Protein AF-A0A651F1N4-F1 (afdb_monomer_lite)

Radius of gyration: 12.17 Å; chains: 1; bounding box: 38×20×27 Å

Sequence (52 aa):
MNDIRIGTLVRGNTGSAEYIRQILPHGFESFQLMFWKTNTEYDLAAMADSVL

Foldseek 3Di:
DDDDAAADEAEDDPCRLVVLLVCVVVRHPYYHYDYPDDDPPDDPVVSVVSND

Secondary structure (DSSP, 8-state):
------EEEEE-STTHHHHHHHHGGGT--EEEEE-SS---S--HHHHHHTT-

Structure (mmCIF, N/CA/C/O backbone):
data_AF-A0A651F1N4-F1
#
_entry.id   AF-A0A651F1N4-F1
#
loop_
_atom_site.group_PDB
_atom_site.id
_atom_site.type_symbol
_atom_site.label_atom_id
_atom_site.label_alt_id
_atom_site.label_comp_id
_atom_site.label_asym_id
_atom_site.label_entity_id
_atom_site.label_seq_id
_atom_site.pdbx_PDB_ins_code
_atom_site.Cartn_x
_atom_site.Cartn_y
_atom_site.Cartn_z
_atom_site.occupancy
_atom_site.B_iso_or_equiv
_atom_site.auth_seq_id
_atom_site.auth_comp_id
_atom_site.auth_asym_id
_atom_site.auth_atom_id
_atom_site.pdbx_PDB_model_num
ATOM 1 N N . MET A 1 1 ? -28.681 -5.093 4.933 1.00 44.56 1 MET A N 1
ATOM 2 C CA . MET A 1 1 ? -27.789 -3.926 5.097 1.00 44.56 1 MET A CA 1
ATOM 3 C C . MET A 1 1 ? -26.496 -4.275 4.392 1.00 44.56 1 MET A C 1
ATOM 5 O O . MET A 1 1 ? -25.986 -5.354 4.658 1.00 44.56 1 MET A O 1
ATOM 9 N N . ASN A 1 2 ? -26.040 -3.451 3.449 1.00 71.94 2 ASN A N 1
ATOM 10 C CA . ASN A 1 2 ? -24.769 -3.689 2.768 1.00 71.94 2 ASN A CA 1
ATOM 11 C C . ASN A 1 2 ? -23.654 -3.105 3.632 1.00 71.94 2 ASN A C 1
ATOM 13 O O . ASN A 1 2 ? -23.706 -1.925 3.975 1.00 71.94 2 ASN A O 1
ATOM 17 N N . ASP A 1 3 ? -22.705 -3.953 4.004 1.00 86.62 3 ASP A N 1
ATOM 18 C CA . ASP A 1 3 ? -21.486 -3.576 4.706 1.00 86.62 3 ASP A CA 1
ATOM 19 C C . ASP A 1 3 ? -20.665 -2.625 3.816 1.00 86.62 3 ASP A C 1
ATOM 21 O O . ASP A 1 3 ? -20.390 -2.938 2.653 1.00 86.62 3 ASP A O 1
ATOM 25 N N . ILE A 1 4 ? -20.373 -1.417 4.307 1.00 87.38 4 ILE A N 1
ATOM 26 C CA . ILE A 1 4 ? -19.594 -0.422 3.560 1.00 87.38 4 ILE A CA 1
ATOM 27 C C . ILE A 1 4 ? -18.136 -0.593 3.958 1.00 87.38 4 ILE A C 1
ATOM 29 O O . ILE A 1 4 ? -17.757 -0.253 5.076 1.00 87.38 4 ILE A O 1
ATOM 33 N N . ARG A 1 5 ? -17.330 -1.068 3.010 1.00 90.62 5 ARG A N 1
ATOM 34 C CA . ARG A 1 5 ? -15.901 -1.300 3.216 1.00 90.62 5 ARG A CA 1
ATOM 35 C C . ARG A 1 5 ? -15.101 -0.023 3.017 1.00 90.62 5 ARG A C 1
ATOM 37 O O . ARG A 1 5 ? -15.350 0.718 2.060 1.00 90.62 5 ARG A O 1
ATOM 44 N N . ILE A 1 6 ? -14.118 0.218 3.879 1.00 93.06 6 ILE A N 1
ATOM 45 C CA . ILE A 1 6 ? -13.275 1.420 3.796 1.00 93.06 6 ILE A CA 1
ATOM 46 C C . ILE A 1 6 ? -11.941 1.089 3.132 1.00 93.06 6 ILE A C 1
ATOM 48 O O . ILE A 1 6 ? -11.200 0.212 3.571 1.00 93.06 6 ILE A O 1
ATOM 52 N N . GLY A 1 7 ? -11.623 1.822 2.065 1.00 94.56 7 GLY A N 1
ATOM 53 C CA . GLY A 1 7 ? -10.366 1.700 1.333 1.00 94.56 7 GLY A CA 1
ATOM 54 C C . GLY A 1 7 ? -9.583 3.006 1.262 1.00 94.56 7 GLY A C 1
ATOM 55 O O . GLY A 1 7 ? -10.109 4.077 1.568 1.00 94.56 7 GLY A O 1
ATOM 56 N N . THR A 1 8 ? -8.323 2.916 0.836 1.00 95.75 8 THR A N 1
ATOM 57 C CA . THR A 1 8 ? -7.434 4.077 0.683 1.00 95.75 8 THR A CA 1
ATOM 58 C C . THR A 1 8 ? -6.590 4.019 -0.591 1.00 95.75 8 THR A C 1
ATOM 60 O O . THR A 1 8 ? -6.378 2.957 -1.185 1.00 95.75 8 THR A O 1
ATOM 63 N N . LEU A 1 9 ? -6.105 5.186 -1.018 1.00 95.75 9 LEU A N 1
ATOM 64 C CA . LEU A 1 9 ? -5.195 5.337 -2.147 1.00 95.75 9 LEU A CA 1
ATOM 65 C C . LEU A 1 9 ? -3.747 5.303 -1.650 1.00 95.75 9 LEU A C 1
ATOM 67 O O . LEU A 1 9 ? -3.353 6.088 -0.789 1.00 95.75 9 LEU A O 1
ATOM 71 N N . VAL A 1 10 ? -2.937 4.436 -2.246 1.00 94.62 10 VAL A N 1
ATOM 72 C CA . VAL A 1 10 ? -1.515 4.284 -1.939 1.00 94.62 10 VAL A CA 1
ATOM 73 C C . VAL A 1 10 ? -0.700 4.707 -3.154 1.00 94.62 10 VAL A C 1
ATOM 75 O O . VAL A 1 10 ? -0.997 4.329 -4.286 1.00 94.62 10 VAL A O 1
ATOM 78 N N . ARG A 1 11 ? 0.358 5.491 -2.947 1.00 92.50 11 ARG A N 1
ATOM 79 C CA . ARG A 1 11 ? 1.306 5.802 -4.023 1.00 92.50 11 ARG A CA 1
ATOM 80 C C . ARG A 1 11 ? 2.047 4.527 -4.429 1.00 92.50 11 ARG A C 1
ATOM 82 O O . ARG A 1 11 ? 2.667 3.900 -3.577 1.00 92.50 11 ARG A O 1
ATOM 89 N N . GLY A 1 12 ? 2.020 4.195 -5.717 1.00 91.81 12 GLY A N 1
ATOM 90 C CA . GLY A 1 12 ? 2.753 3.079 -6.310 1.00 91.81 12 GLY A CA 1
ATOM 91 C C . GLY A 1 12 ? 4.237 3.402 -6.512 1.00 91.81 12 GLY A C 1
ATOM 92 O O . GLY A 1 12 ? 4.575 4.244 -7.345 1.00 91.81 12 GLY A O 1
ATOM 93 N N . ASN A 1 13 ? 5.108 2.762 -5.733 1.00 89.56 13 ASN A N 1
ATOM 94 C CA . ASN A 1 13 ? 6.571 2.815 -5.801 1.00 89.56 13 ASN A CA 1
ATOM 95 C C . ASN A 1 13 ? 7.179 1.611 -5.044 1.00 89.56 13 ASN A C 1
ATOM 97 O O . ASN A 1 13 ? 6.460 0.762 -4.527 1.00 89.56 13 ASN A O 1
ATOM 101 N N . THR A 1 14 ? 8.507 1.546 -4.931 1.00 87.69 14 THR A N 1
ATOM 102 C CA . THR A 1 14 ? 9.213 0.462 -4.218 1.00 87.69 14 THR A CA 1
ATOM 103 C C . THR A 1 14 ? 8.888 0.361 -2.723 1.00 87.69 14 THR A C 1
ATOM 105 O O . THR A 1 14 ? 9.077 -0.693 -2.128 1.00 87.69 14 THR A O 1
ATOM 108 N N . GLY A 1 15 ? 8.393 1.436 -2.107 1.00 90.50 15 GLY A N 1
ATOM 109 C CA . GLY A 1 15 ? 7.985 1.483 -0.702 1.00 90.50 15 GLY A CA 1
ATOM 110 C C . GLY A 1 15 ? 6.498 1.208 -0.469 1.00 90.50 15 GLY A C 1
ATOM 111 O O . GLY A 1 15 ? 6.050 1.301 0.672 1.00 90.50 15 GLY A O 1
ATOM 112 N N . SER A 1 16 ? 5.715 0.893 -1.509 1.00 92.88 16 SER A N 1
ATOM 113 C CA . SER A 1 16 ? 4.271 0.675 -1.362 1.00 92.88 16 SER A CA 1
ATOM 114 C C . SER A 1 16 ? 3.948 -0.475 -0.412 1.00 92.88 16 SER A C 1
ATOM 116 O O . SER A 1 16 ? 3.064 -0.315 0.420 1.00 92.88 16 SER A O 1
ATOM 118 N N . A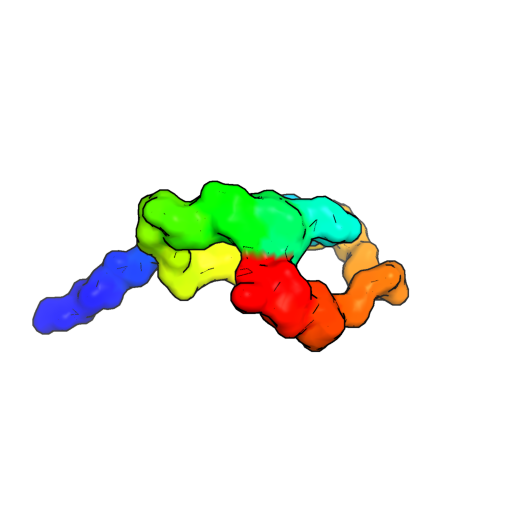LA A 1 17 ? 4.661 -1.604 -0.501 1.00 93.56 17 ALA A N 1
ATOM 119 C CA . ALA A 1 17 ? 4.408 -2.762 0.360 1.00 93.56 17 ALA A CA 1
ATOM 120 C C . ALA A 1 17 ? 4.654 -2.441 1.843 1.00 93.56 17 ALA A C 1
ATOM 122 O O . ALA A 1 17 ? 3.784 -2.664 2.682 1.00 93.56 17 ALA A O 1
ATOM 123 N N . GLU A 1 18 ? 5.798 -1.823 2.143 1.00 94.69 18 GLU A N 1
ATOM 124 C CA . GLU A 1 18 ? 6.152 -1.379 3.495 1.00 94.69 18 GLU A CA 1
ATOM 125 C C . GLU A 1 18 ? 5.140 -0.374 4.050 1.00 94.69 18 GLU A C 1
ATOM 127 O O . GLU A 1 18 ? 4.725 -0.470 5.205 1.00 94.69 18 GLU A O 1
ATOM 132 N N . TYR A 1 19 ? 4.688 0.569 3.220 1.00 94.94 19 TYR A N 1
ATOM 133 C CA . TYR A 1 19 ? 3.653 1.516 3.621 1.00 94.94 19 TYR A CA 1
ATOM 134 C C . TYR A 1 19 ? 2.319 0.819 3.905 1.00 94.94 19 TYR A C 1
ATOM 136 O O . TYR A 1 19 ? 1.692 1.114 4.921 1.00 94.94 19 TYR A O 1
ATOM 144 N N . ILE A 1 20 ? 1.899 -0.132 3.059 1.00 95.25 20 ILE A N 1
ATOM 145 C CA . ILE A 1 20 ? 0.673 -0.909 3.287 1.00 95.25 20 ILE A CA 1
ATOM 146 C C . ILE A 1 20 ? 0.777 -1.684 4.607 1.00 95.25 20 ILE A C 1
ATOM 148 O O . ILE A 1 20 ? -0.154 -1.605 5.405 1.00 95.25 20 ILE A O 1
ATOM 152 N N . ARG A 1 21 ? 1.913 -2.337 4.900 1.0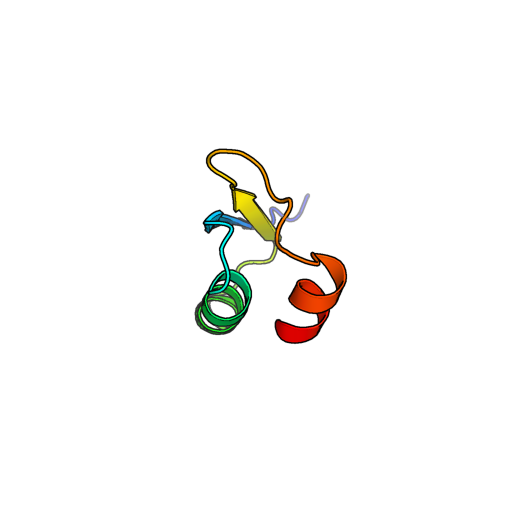0 94.31 21 ARG A N 1
ATOM 153 C CA . ARG A 1 21 ? 2.165 -3.008 6.194 1.00 94.31 21 ARG A CA 1
ATOM 154 C C . ARG A 1 21 ? 1.974 -2.075 7.389 1.00 94.31 21 ARG A C 1
ATOM 156 O O . ARG A 1 21 ? 1.388 -2.479 8.390 1.00 94.31 21 ARG A O 1
ATOM 163 N N . GLN A 1 22 ? 2.437 -0.829 7.286 1.00 95.12 22 GLN A N 1
ATOM 164 C CA . GLN A 1 22 ? 2.289 0.161 8.358 1.00 95.12 22 GLN A CA 1
ATOM 165 C C . GLN A 1 22 ? 0.830 0.565 8.589 1.00 95.12 22 GLN A C 1
ATOM 167 O O . GLN A 1 22 ? 0.443 0.781 9.736 1.00 95.12 22 GLN A O 1
ATOM 172 N N . ILE A 1 23 ? 0.022 0.664 7.527 1.00 94.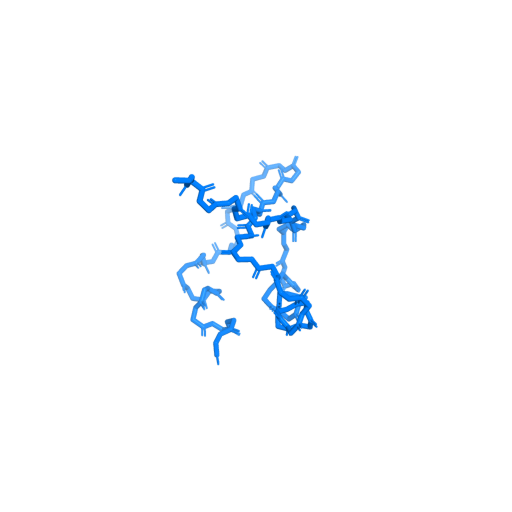69 23 ILE A N 1
ATOM 173 C CA . ILE A 1 23 ? -1.367 1.140 7.627 1.00 94.69 23 ILE A CA 1
ATOM 174 C C . ILE A 1 23 ? -2.413 0.028 7.752 1.00 94.69 23 ILE A C 1
ATOM 176 O O . ILE A 1 23 ? -3.554 0.313 8.116 1.00 94.69 23 ILE A O 1
ATOM 180 N N . LEU A 1 24 ? -2.040 -1.226 7.489 1.00 93.38 24 LEU A N 1
ATOM 181 C CA . LEU A 1 24 ? -2.888 -2.406 7.658 1.00 93.38 24 LEU A CA 1
ATOM 182 C C . LEU A 1 24 ? -3.601 -2.466 9.029 1.00 93.38 24 LEU A C 1
ATOM 184 O O . LEU A 1 24 ? -4.811 -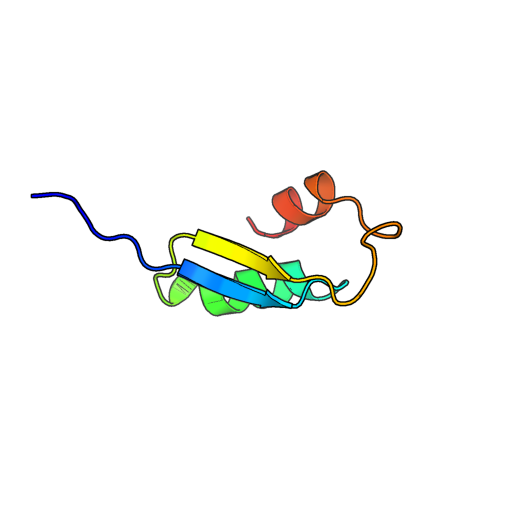2.698 9.045 1.00 93.38 24 LEU A O 1
ATOM 188 N N . PRO A 1 25 ? -2.943 -2.192 10.180 1.00 94.56 25 PRO A N 1
ATOM 189 C CA . PRO A 1 25 ? -3.611 -2.233 11.485 1.00 94.56 25 PRO A CA 1
ATOM 190 C C . PRO A 1 25 ? -4.643 -1.115 11.715 1.00 94.56 25 PRO A C 1
ATOM 192 O O . PRO A 1 25 ? -5.331 -1.135 12.733 1.00 94.56 25 PRO A O 1
ATOM 195 N N . HIS A 1 26 ? -4.782 -0.143 10.806 1.00 93.94 26 HIS A N 1
ATOM 196 C CA . HI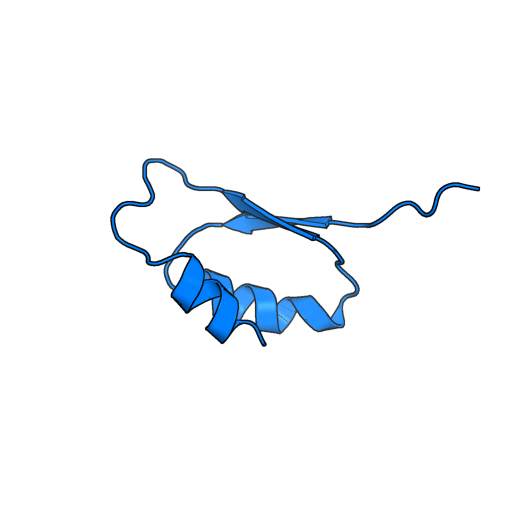S A 1 26 ? -5.757 0.947 10.936 1.00 93.94 26 HIS A CA 1
ATOM 197 C C . HIS A 1 26 ? -7.159 0.606 10.406 1.00 93.94 26 HIS A C 1
ATOM 199 O O . HIS A 1 26 ? -8.047 1.454 10.471 1.00 93.94 26 HIS A O 1
ATOM 205 N N . GLY A 1 27 ? -7.380 -0.619 9.917 1.00 91.00 27 GLY A N 1
ATOM 206 C CA . GLY A 1 27 ? -8.713 -1.103 9.537 1.00 91.00 27 GLY A CA 1
ATOM 207 C C . GLY A 1 27 ? -9.123 -0.811 8.092 1.00 91.00 27 GLY A C 1
ATOM 208 O O . GLY A 1 27 ? -10.302 -0.909 7.770 1.00 91.00 27 GLY A O 1
ATOM 209 N N . PHE A 1 28 ? -8.175 -0.466 7.214 1.00 94.56 28 PHE A N 1
ATOM 210 C CA . PHE A 1 28 ? -8.438 -0.414 5.775 1.00 94.56 28 PHE A CA 1
ATOM 211 C C . PHE A 1 28 ? -8.595 -1.822 5.203 1.00 94.56 28 PHE A C 1
ATOM 213 O O . PHE A 1 28 ? -7.782 -2.710 5.448 1.00 94.56 28 PHE A O 1
ATOM 220 N N . GLU A 1 29 ? -9.617 -1.999 4.380 1.00 91.81 29 GLU A N 1
ATOM 221 C CA . GLU A 1 29 ? -9.981 -3.286 3.789 1.00 91.81 29 GLU A CA 1
ATOM 222 C C . GLU A 1 29 ? -9.655 -3.374 2.295 1.00 91.81 29 GLU A C 1
ATOM 224 O O . GLU A 1 29 ? -9.780 -4.436 1.680 1.00 91.81 29 GLU A O 1
ATOM 229 N N . SER A 1 30 ? -9.286 -2.244 1.690 1.00 92.69 30 SER A N 1
ATOM 230 C CA . SER A 1 30 ? -8.947 -2.129 0.276 1.00 92.69 30 SER A CA 1
ATOM 231 C C . SER A 1 30 ? -7.861 -1.075 0.061 1.00 92.69 30 SER A C 1
ATOM 233 O O . SER A 1 30 ? -7.883 -0.001 0.666 1.00 92.69 30 SER A O 1
ATOM 235 N N . PHE A 1 31 ? -6.923 -1.374 -0.836 1.00 94.62 31 PHE A N 1
ATOM 236 C CA . PHE A 1 31 ? -5.815 -0.495 -1.193 1.00 94.62 31 PHE A CA 1
ATOM 237 C C . PHE A 1 31 ? -5.762 -0.345 -2.708 1.00 94.62 31 PHE A C 1
ATOM 239 O O . PHE A 1 31 ? -5.659 -1.335 -3.433 1.00 94.62 31 PHE A O 1
ATOM 246 N N . GLN A 1 32 ? -5.805 0.893 -3.191 1.00 94.06 32 GLN A N 1
ATOM 247 C CA . GLN A 1 32 ? -5.664 1.195 -4.611 1.00 94.06 32 GLN A CA 1
ATOM 248 C C . GLN A 1 32 ? -4.311 1.853 -4.867 1.00 94.06 32 GLN A C 1
ATOM 250 O O . GLN A 1 32 ? -4.048 2.952 -4.381 1.00 94.06 32 GLN A O 1
ATOM 255 N N . LEU A 1 33 ? -3.465 1.201 -5.663 1.00 92.62 33 LEU A N 1
ATOM 256 C CA . LEU A 1 33 ? -2.169 1.746 -6.059 1.00 92.62 33 LEU A CA 1
ATOM 257 C C . LEU A 1 33 ? -2.336 2.775 -7.178 1.00 92.62 33 LEU A C 1
ATOM 259 O O . LEU A 1 33 ? -2.932 2.491 -8.216 1.00 92.62 33 LEU A O 1
ATOM 263 N N . MET A 1 34 ? -1.769 3.961 -6.981 1.00 92.56 34 MET A N 1
ATOM 264 C CA . MET A 1 34 ? -1.746 5.038 -7.966 1.00 92.56 34 MET A CA 1
ATOM 265 C C . MET A 1 34 ? -0.338 5.219 -8.529 1.00 92.56 34 MET A C 1
ATOM 267 O O . MET A 1 34 ? 0.607 5.487 -7.785 1.00 92.56 34 MET A O 1
ATOM 271 N N . PHE A 1 35 ? -0.210 5.106 -9.852 1.00 89.94 35 PHE A N 1
ATOM 272 C CA . PHE A 1 35 ? 1.041 5.310 -10.579 1.00 89.94 35 PHE A CA 1
ATOM 273 C C . PHE A 1 35 ? 0.969 6.618 -11.364 1.00 89.94 35 PHE A C 1
ATOM 275 O O . PHE A 1 35 ? 0.037 6.836 -12.131 1.00 89.94 35 PHE A O 1
ATOM 282 N N . TRP A 1 36 ? 1.965 7.490 -11.193 1.00 82.38 36 TRP A N 1
ATOM 283 C CA . TRP A 1 36 ? 1.993 8.792 -11.870 1.00 82.38 36 TRP A CA 1
ATOM 284 C C . TRP A 1 36 ? 2.299 8.690 -13.376 1.00 82.38 36 TRP A C 1
ATOM 286 O O . TRP A 1 36 ? 2.008 9.622 -14.121 1.00 82.38 36 TRP A O 1
ATOM 296 N N . LYS A 1 37 ? 2.895 7.575 -13.824 1.00 82.69 37 LYS A N 1
ATOM 297 C CA . LYS A 1 37 ? 3.212 7.319 -15.235 1.00 82.69 37 LYS A CA 1
ATOM 298 C C . LYS A 1 37 ? 2.940 5.869 -15.630 1.00 82.69 37 LYS A C 1
ATOM 300 O O . LYS A 1 37 ? 1.827 5.538 -16.017 1.00 82.69 37 LYS A O 1
ATOM 305 N N . THR A 1 38 ? 3.944 5.003 -15.521 1.00 79.12 38 THR A N 1
ATOM 306 C CA . THR A 1 38 ? 3.860 3.594 -15.916 1.00 79.12 38 THR A CA 1
ATOM 307 C C . THR A 1 38 ? 4.530 2.744 -14.851 1.00 79.12 38 THR A C 1
ATOM 309 O O . THR A 1 38 ? 5.594 3.101 -14.353 1.00 79.12 38 THR A O 1
ATOM 312 N N . ASN A 1 39 ? 3.908 1.618 -14.515 1.00 74.75 39 ASN A N 1
ATOM 313 C CA . ASN A 1 39 ? 4.516 0.579 -13.701 1.00 74.75 39 ASN A CA 1
ATOM 314 C C . ASN A 1 39 ? 5.158 -0.475 -14.618 1.00 74.75 39 ASN A C 1
ATOM 316 O O . ASN A 1 39 ? 4.560 -1.508 -14.891 1.00 74.75 39 ASN A O 1
ATOM 320 N N . THR A 1 40 ? 6.336 -0.174 -15.161 1.00 73.56 40 THR A N 1
ATOM 321 C CA . THR A 1 40 ? 7.138 -1.137 -15.947 1.00 73.56 40 THR A CA 1
ATOM 322 C C . THR A 1 40 ? 8.269 -1.767 -15.143 1.00 73.56 40 THR A C 1
ATOM 324 O O . THR A 1 40 ? 8.908 -2.694 -15.622 1.00 73.56 40 THR A O 1
ATOM 327 N N . GLU A 1 41 ? 8.536 -1.254 -13.945 1.00 76.06 41 GLU A N 1
ATOM 328 C CA . GLU A 1 41 ? 9.708 -1.618 -13.144 1.00 76.06 41 GLU A CA 1
ATOM 329 C C . GLU A 1 41 ? 9.362 -2.538 -11.965 1.00 76.06 41 GLU A C 1
ATOM 331 O O . GLU A 1 41 ? 10.274 -3.008 -11.288 1.00 76.06 41 GLU A O 1
ATOM 336 N N . TYR A 1 42 ? 8.074 -2.801 -11.700 1.00 78.06 42 TYR A N 1
ATOM 337 C CA . TYR A 1 42 ? 7.645 -3.523 -10.502 1.00 78.06 42 TYR A CA 1
ATOM 338 C C . TYR A 1 42 ? 6.814 -4.761 -10.841 1.00 78.06 42 TYR A C 1
ATOM 340 O O . TYR A 1 42 ? 5.810 -4.694 -11.550 1.00 78.06 42 TYR A O 1
ATOM 348 N N . ASP A 1 43 ? 7.206 -5.891 -10.258 1.00 87.31 43 ASP A N 1
ATOM 349 C CA . ASP A 1 43 ? 6.382 -7.092 -10.222 1.00 87.31 43 ASP A CA 1
ATOM 350 C C . ASP A 1 43 ? 5.308 -6.932 -9.136 1.00 87.31 43 ASP A C 1
ATOM 352 O O . ASP A 1 43 ? 5.572 -7.011 -7.934 1.00 87.31 43 ASP A O 1
ATOM 356 N N . LEU A 1 44 ? 4.077 -6.667 -9.574 1.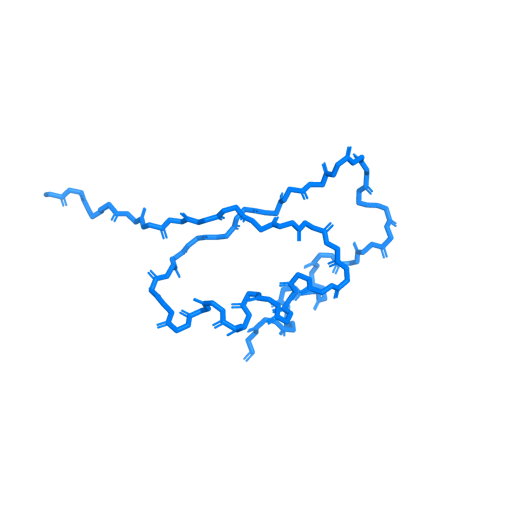00 87.50 44 LEU A N 1
ATOM 357 C CA . LEU A 1 44 ? 2.931 -6.480 -8.686 1.00 87.50 44 LEU A CA 1
ATOM 358 C C . LEU A 1 44 ? 2.568 -7.747 -7.904 1.00 87.50 44 LEU A C 1
ATOM 360 O O . LEU A 1 44 ? 2.061 -7.631 -6.789 1.00 87.50 44 LEU A O 1
ATOM 364 N N . ALA A 1 45 ? 2.814 -8.932 -8.466 1.00 88.62 45 ALA A N 1
ATOM 365 C CA . ALA A 1 45 ? 2.521 -10.189 -7.789 1.00 88.62 45 ALA A CA 1
ATOM 366 C C . ALA A 1 45 ? 3.519 -10.420 -6.649 1.00 88.62 45 ALA A C 1
ATOM 368 O O . ALA A 1 45 ? 3.105 -10.692 -5.523 1.00 88.62 45 ALA A O 1
ATOM 369 N N . ALA A 1 46 ? 4.813 -10.207 -6.908 1.00 88.62 46 ALA A N 1
ATOM 370 C CA . ALA A 1 46 ? 5.845 -10.283 -5.873 1.00 88.62 46 ALA A CA 1
ATOM 371 C C . ALA A 1 46 ? 5.630 -9.238 -4.763 1.00 88.62 46 ALA A C 1
ATOM 373 O O . ALA A 1 46 ? 5.817 -9.518 -3.578 1.00 88.62 46 ALA A O 1
ATOM 374 N N . MET A 1 47 ? 5.190 -8.030 -5.131 1.00 88.88 47 MET A N 1
ATOM 375 C CA . MET A 1 47 ? 4.877 -6.988 -4.156 1.00 88.88 47 MET A CA 1
ATOM 376 C C . MET A 1 47 ? 3.696 -7.372 -3.256 1.00 88.88 47 MET A C 1
ATOM 378 O O . MET A 1 47 ? 3.740 -7.096 -2.060 1.00 88.88 47 MET A O 1
ATOM 382 N N . ALA A 1 48 ? 2.652 -7.995 -3.812 1.00 88.19 48 ALA A N 1
ATOM 383 C CA . ALA A 1 48 ? 1.490 -8.433 -3.042 1.00 88.19 48 ALA A CA 1
ATOM 384 C C . ALA A 1 48 ? 1.862 -9.483 -1.982 1.00 88.19 48 ALA A C 1
ATOM 386 O O . ALA A 1 48 ? 1.363 -9.406 -0.862 1.00 88.19 48 ALA A O 1
ATOM 387 N N . ASP A 1 49 ? 2.773 -10.402 -2.311 1.00 90.25 49 ASP A N 1
ATOM 388 C CA . ASP A 1 49 ? 3.303 -11.399 -1.368 1.00 90.25 49 ASP A CA 1
ATOM 389 C C . ASP A 1 49 ? 4.055 -10.745 -0.195 1.00 90.25 49 ASP A C 1
ATOM 391 O O . ASP A 1 49 ? 3.958 -11.195 0.937 1.00 90.25 49 ASP A O 1
ATOM 395 N N . SER A 1 50 ? 4.722 -9.611 -0.439 1.00 87.12 50 SER A N 1
ATOM 396 C CA . SER A 1 50 ? 5.511 -8.893 0.579 1.00 87.12 50 SER A CA 1
ATOM 397 C C . SER A 1 50 ? 4.675 -8.047 1.555 1.00 87.12 50 SER A C 1
ATOM 399 O O . SER A 1 50 ? 5.226 -7.440 2.477 1.00 87.12 50 SER A O 1
ATOM 401 N N . VAL A 1 51 ? 3.363 -7.922 1.330 1.00 82.62 51 VAL A N 1
ATOM 402 C CA . VAL A 1 51 ? 2.456 -7.155 2.205 1.00 82.62 51 VAL A CA 1
ATOM 403 C C . VAL A 1 51 ? 1.980 -7.984 3.408 1.00 82.62 51 VAL A C 1
ATOM 405 O O . VAL A 1 51 ? 1.653 -7.396 4.443 1.00 82.62 51 VAL A O 1
ATOM 408 N N . LEU A 1 52 ? 1.947 -9.317 3.286 1.00 72.25 52 LEU A N 1
ATOM 409 C CA . LEU A 1 52 ? 1.523 -10.268 4.327 1.00 72.25 52 LEU A CA 1
ATOM 410 C C . LEU A 1 52 ? 2.729 -10.870 5.064 1.00 72.25 52 LEU A C 1
ATOM 412 O O . LEU A 1 52 ? 2.564 -11.179 6.266 1.00 72.25 52 LEU A O 1
#

pLDDT: mean 88.19, std 8.92, range [44.56, 95.75]